Protein AF-A0A7L3PN47-F1 (afdb_monomer_lite)

Foldseek 3Di:
DQVVVVHDDDPVVVVVVVVVVVVVVVQLVVQLVVVCVVVVHDDRDLVSSQVSCVVVVHHRDPDDDDPDDFDWDADPPDRDTDTDDDDDDPVCVVPDPCDPDDDDDDDDDDDDQDDDVDGDDDDDDDDDCPLVPDDPVVNVVVVVVLCVVQPPDPVSVPD

Sequence (159 aa):
MAESAGIELSDDVAALLAEDVCYRLREATQNSSQFLKHTRRRRLTVEDFNRALRWSNVEAVCGFGSQDSLPFRAIKEGDLFFQEDREVNLVELALATNIPKGCAETAVRVHVSYLDGKGNLEPQGTVPSAVSSLSEDLLKYYQHVTRAVLGDDPQLMKV

InterPro domains:
  IPR004823 TATA box binding protein associated factor (TAF), histone-like fold domain [PF02969] (1-54)
  IPR004823 TATA box binding protein associated factor (TAF), histone-like fold domain [SM00803] (1-54)
  IPR009072 Histone-fold [G3DSA:1.10.20.10] (1-54)
  IPR009072 Histone-fold [SSF47113] (1-55)
  IPR037796 Transcription initiation factor TFIID subunit 6 [PTHR10221] (1-156)

pLDDT: mean 84.32, std 14.22, range [41.62, 98.12]

Secondary structure (DSSP, 8-state):
-TGGGT----HHHHHHHHHHHHHHHHHHHHHHHHHHHHTT-SS--HHHHHHHHHHTT-PPPPS---SS--PEEEPSSSS-EEE--PPP-HHHHHH---PPPPPPP--------EETTEE--SS-----SSGGGS-HHHHHHHHHHHHHHHTT-TTGGG-

Structure (mmCIF, N/CA/C/O backbone):
data_AF-A0A7L3PN47-F1
#
_entry.id   AF-A0A7L3PN47-F1
#
loop_
_atom_site.group_PDB
_atom_site.id
_atom_site.type_symbol
_atom_site.label_atom_id
_atom_site.label_alt_id
_atom_site.label_comp_id
_atom_site.label_asym_id
_atom_site.label_entity_id
_atom_site.label_seq_id
_atom_site.pdbx_PDB_ins_code
_atom_site.Cartn_x
_atom_site.Cartn_y
_atom_site.Cartn_z
_atom_site.occupancy
_atom_site.B_iso_or_equiv
_atom_site.auth_seq_id
_atom_site.auth_comp_id
_atom_site.auth_asym_id
_atom_site.auth_atom_id
_atom_site.pdbx_PDB_model_num
ATOM 1 N N . MET A 1 1 ? -15.315 0.220 17.893 1.00 84.44 1 MET A N 1
ATOM 2 C CA . MET A 1 1 ? -15.268 -1.208 17.487 1.00 84.44 1 MET A CA 1
ATOM 3 C C . MET A 1 1 ? -15.757 -2.142 18.589 1.00 84.44 1 MET A C 1
ATOM 5 O O . MET A 1 1 ? -16.552 -3.019 18.284 1.00 84.44 1 MET A O 1
ATOM 9 N N . ALA A 1 2 ? -15.336 -1.974 19.848 1.00 94.19 2 ALA A N 1
ATOM 10 C CA . ALA A 1 2 ? -15.888 -2.776 20.947 1.00 94.19 2 ALA A CA 1
ATOM 11 C C . ALA A 1 2 ? -17.394 -2.518 21.147 1.00 94.19 2 ALA A C 1
ATOM 13 O O . ALA A 1 2 ? -18.192 -3.448 21.087 1.00 94.19 2 ALA A O 1
ATOM 14 N N . GLU A 1 3 ? -17.795 -1.247 21.219 1.00 93.12 3 GLU A N 1
ATOM 15 C CA . GLU A 1 3 ? -19.205 -0.852 21.368 1.00 93.12 3 GLU A CA 1
ATOM 16 C C . GLU A 1 3 ? -20.098 -1.338 20.216 1.00 93.12 3 GLU A C 1
ATOM 18 O O . GLU A 1 3 ? -21.218 -1.781 20.447 1.00 93.12 3 GLU A O 1
ATOM 23 N N . SER A 1 4 ? -19.599 -1.346 18.972 1.00 92.81 4 SER A N 1
ATOM 24 C CA . SER A 1 4 ? -20.345 -1.888 17.821 1.00 92.81 4 SER A CA 1
ATOM 25 C C . SER A 1 4 ? -20.571 -3.401 17.907 1.00 92.81 4 SER A C 1
ATOM 27 O O . SER A 1 4 ? -21.463 -3.919 17.246 1.00 92.81 4 SER A O 1
ATOM 29 N N . ALA A 1 5 ? -19.771 -4.105 18.711 1.00 95.25 5 ALA A N 1
ATOM 30 C CA . ALA A 1 5 ? -19.974 -5.510 19.053 1.00 95.25 5 ALA A CA 1
ATOM 31 C C . ALA A 1 5 ? -20.768 -5.693 20.365 1.00 95.25 5 ALA A C 1
ATOM 33 O O . ALA A 1 5 ? -20.946 -6.825 20.809 1.00 95.25 5 ALA A O 1
ATOM 34 N N . GLY A 1 6 ? -21.233 -4.605 20.992 1.00 95.62 6 GLY A N 1
ATOM 35 C CA . GLY A 1 6 ? -21.922 -4.627 22.285 1.00 95.62 6 GLY A CA 1
ATOM 36 C C . GLY A 1 6 ? -21.002 -4.920 23.474 1.00 95.62 6 GLY A C 1
ATOM 37 O O . GLY A 1 6 ? -21.469 -5.441 24.483 1.00 95.62 6 GLY A O 1
ATOM 38 N N . ILE A 1 7 ? -19.701 -4.640 23.347 1.00 96.38 7 ILE A N 1
ATOM 39 C CA . ILE A 1 7 ? -18.681 -4.929 24.361 1.00 96.38 7 ILE A CA 1
ATOM 40 C C . ILE A 1 7 ? -18.138 -3.617 24.931 1.00 96.38 7 ILE A C 1
ATOM 42 O O . ILE A 1 7 ? -17.727 -2.732 24.180 1.00 96.38 7 ILE A O 1
ATOM 46 N N . GLU A 1 8 ? -18.060 -3.533 26.257 1.00 95.44 8 GLU A N 1
ATOM 47 C CA . GLU A 1 8 ? -17.327 -2.484 26.968 1.00 95.44 8 GLU A CA 1
ATOM 48 C C . GLU A 1 8 ? -15.913 -2.974 27.306 1.00 95.44 8 GLU A C 1
ATOM 50 O O . GLU A 1 8 ? -15.720 -4.108 27.749 1.00 95.44 8 GLU A O 1
ATOM 55 N N . LEU A 1 9 ? -14.911 -2.125 27.077 1.00 95.00 9 LEU A N 1
ATOM 56 C CA . LEU A 1 9 ? -13.511 -2.401 27.400 1.00 95.00 9 LEU A CA 1
ATOM 57 C C . LEU A 1 9 ? -13.019 -1.386 28.428 1.00 95.00 9 LEU A C 1
ATOM 59 O O . LEU A 1 9 ? -13.427 -0.229 28.392 1.00 95.00 9 LEU A O 1
ATOM 63 N N . SER A 1 10 ? -12.109 -1.806 29.307 1.00 97.19 10 SER A N 1
ATOM 64 C CA . SER A 1 10 ? -11.365 -0.858 30.135 1.00 97.19 10 SER A CA 1
ATOM 65 C C . SER A 1 10 ? -10.316 -0.115 29.307 1.00 97.19 10 SER A C 1
ATOM 67 O O . SER A 1 10 ? -9.783 -0.654 28.329 1.00 97.19 10 SER A O 1
ATOM 69 N N . ASP A 1 11 ? -9.974 1.098 29.741 1.00 96.69 11 ASP A N 1
ATOM 70 C CA . ASP A 1 11 ? -8.984 1.950 29.070 1.00 96.69 11 ASP A CA 1
ATOM 71 C C . ASP A 1 11 ? -7.620 1.259 28.926 1.00 96.69 11 ASP A C 1
ATOM 73 O O . ASP A 1 11 ? -6.996 1.332 27.867 1.00 96.69 11 ASP A O 1
ATOM 77 N N . ASP A 1 12 ? -7.191 0.506 29.944 1.00 97.62 12 ASP A N 1
ATOM 78 C CA . ASP A 1 12 ? -5.924 -0.235 29.923 1.00 97.62 12 ASP A CA 1
ATOM 79 C C . ASP A 1 12 ? -5.890 -1.296 28.811 1.00 97.62 12 ASP A C 1
ATOM 81 O O . ASP A 1 12 ? -4.898 -1.440 28.092 1.00 97.62 12 ASP A O 1
ATOM 85 N N . VAL A 1 13 ? -6.990 -2.037 28.631 1.00 96.88 13 VAL A N 1
ATOM 86 C CA . VAL A 1 13 ? -7.096 -3.075 27.592 1.00 96.88 13 VAL A CA 1
ATOM 87 C C . VAL A 1 13 ? -7.177 -2.435 26.210 1.00 96.88 13 VAL A C 1
ATOM 89 O O . VAL A 1 13 ? -6.536 -2.911 25.270 1.00 96.88 13 VAL A O 1
ATOM 92 N N . ALA A 1 14 ? -7.930 -1.340 26.081 1.00 96.62 14 ALA A N 1
ATOM 93 C CA . ALA A 1 14 ? -8.026 -0.590 24.836 1.00 96.62 14 ALA A CA 1
ATOM 94 C C . ALA A 1 14 ? -6.659 -0.029 24.405 1.00 96.62 14 ALA A C 1
ATOM 96 O O . ALA A 1 14 ? -6.307 -0.128 23.228 1.00 96.62 14 ALA A O 1
ATOM 97 N N . ALA A 1 15 ? -5.867 0.494 25.346 1.00 97.44 15 ALA A N 1
ATOM 98 C CA . ALA A 1 15 ? -4.530 1.020 25.082 1.00 97.44 15 ALA A CA 1
ATOM 99 C C . ALA A 1 15 ? -3.561 -0.068 24.587 1.00 97.44 15 ALA A C 1
ATOM 101 O O . ALA A 1 15 ? -2.889 0.125 23.572 1.00 97.44 15 ALA A O 1
ATOM 102 N N . LEU A 1 16 ? -3.537 -1.233 25.245 1.00 97.62 16 LEU A N 1
ATOM 103 C CA . LEU A 1 16 ? -2.698 -2.364 24.829 1.00 97.62 16 LEU A CA 1
ATOM 104 C C . LEU A 1 16 ? -3.084 -2.889 23.440 1.00 97.62 16 LEU A C 1
ATOM 106 O O . LEU A 1 16 ? -2.219 -3.144 22.602 1.00 97.62 16 LEU A O 1
ATOM 110 N N . LEU A 1 17 ? -4.386 -3.013 23.165 1.00 97.00 17 LEU A N 1
ATOM 111 C CA . LEU A 1 17 ? -4.866 -3.453 21.856 1.00 97.00 17 LEU A CA 1
ATOM 112 C C . LEU A 1 17 ? -4.518 -2.438 20.758 1.00 97.00 17 LEU A C 1
ATOM 114 O O . LEU A 1 17 ? -4.125 -2.827 19.658 1.00 97.00 17 LEU A O 1
ATOM 118 N N . ALA A 1 18 ? -4.632 -1.140 21.047 1.00 97.19 18 ALA A N 1
ATOM 119 C CA . ALA A 1 18 ? -4.249 -0.090 20.110 1.00 97.19 18 ALA A CA 1
ATOM 120 C C . ALA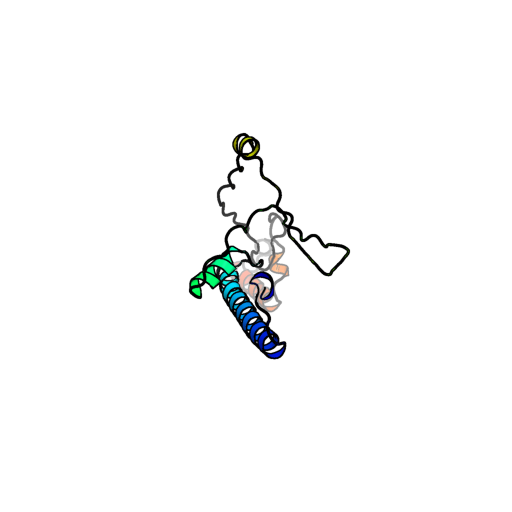 A 1 18 ? -2.754 -0.158 19.756 1.00 97.19 18 ALA A C 1
ATOM 122 O O . ALA A 1 18 ? -2.395 0.033 18.590 1.00 97.19 18 ALA A O 1
ATOM 123 N N . GLU A 1 19 ? -1.886 -0.466 20.723 1.00 98.12 19 GLU A N 1
ATOM 124 C CA . GLU A 1 19 ? -0.453 -0.635 20.482 1.00 98.12 19 GLU A CA 1
ATOM 125 C C . GLU A 1 19 ? -0.160 -1.825 19.555 1.00 98.12 19 GLU A C 1
ATOM 127 O O . GLU A 1 19 ? 0.587 -1.664 18.581 1.00 98.12 19 GLU A O 1
ATOM 132 N N . ASP A 1 20 ? -0.795 -2.977 19.796 1.00 98.00 20 ASP A N 1
ATOM 133 C CA . ASP A 1 20 ? -0.648 -4.171 18.952 1.00 98.00 20 ASP A CA 1
ATOM 134 C C . ASP A 1 20 ? -1.141 -3.914 17.519 1.00 98.00 20 ASP A C 1
ATOM 136 O O . ASP A 1 20 ? -0.420 -4.153 16.547 1.00 98.00 20 ASP A O 1
ATOM 140 N N . VAL A 1 21 ? -2.323 -3.308 17.361 1.00 97.25 21 VAL A N 1
ATOM 141 C CA . VAL A 1 21 ? -2.857 -2.937 16.039 1.00 97.25 21 VAL A CA 1
ATOM 142 C C . VAL A 1 21 ? -1.914 -1.974 15.314 1.00 97.25 21 VAL A C 1
ATOM 144 O O . VAL A 1 21 ? -1.634 -2.148 14.125 1.00 97.25 21 VAL A O 1
ATOM 147 N N . CYS A 1 22 ? -1.365 -0.981 16.017 1.00 97.88 22 CYS A N 1
ATOM 148 C CA . CYS A 1 22 ? -0.394 -0.061 15.433 1.00 97.88 22 CYS A CA 1
ATOM 149 C C . CYS A 1 22 ? 0.899 -0.775 15.013 1.00 97.88 22 CYS A C 1
ATOM 151 O O . CYS A 1 22 ? 1.478 -0.438 13.975 1.00 97.88 22 CYS A O 1
ATOM 153 N N . TYR A 1 23 ? 1.365 -1.754 15.793 1.00 97.94 23 TYR A N 1
ATOM 154 C CA . TYR A 1 23 ? 2.508 -2.586 15.426 1.00 97.94 23 TYR A CA 1
ATOM 155 C C . TYR A 1 23 ? 2.229 -3.365 14.138 1.00 97.94 23 TYR A C 1
ATOM 157 O O . TYR A 1 23 ? 3.007 -3.257 13.186 1.00 97.94 23 TYR A O 1
ATOM 165 N N . ARG A 1 24 ? 1.084 -4.051 14.061 1.00 96.19 24 ARG A N 1
ATOM 166 C CA . ARG A 1 24 ? 0.658 -4.799 12.868 1.00 96.19 24 ARG A CA 1
ATOM 167 C C . ARG A 1 24 ? 0.534 -3.912 11.634 1.00 96.19 24 ARG A C 1
ATOM 169 O O . ARG A 1 24 ? 0.954 -4.303 10.548 1.00 96.19 24 ARG A O 1
ATOM 176 N N . LEU A 1 25 ? 0.020 -2.692 11.787 1.00 96.50 25 LEU A N 1
ATOM 177 C CA . LEU A 1 25 ? -0.090 -1.738 10.683 1.00 96.50 25 LEU A CA 1
ATOM 178 C C . LEU A 1 25 ? 1.287 -1.293 10.166 1.00 96.50 25 LEU A C 1
ATOM 180 O O . LEU A 1 25 ? 1.501 -1.225 8.951 1.00 96.50 25 LEU A O 1
ATOM 184 N N . ARG A 1 26 ? 2.247 -1.038 11.064 1.00 97.81 26 ARG A N 1
ATOM 185 C CA . ARG A 1 26 ? 3.639 -0.736 10.683 1.00 97.81 26 ARG A CA 1
ATOM 186 C C . ARG A 1 26 ? 4.305 -1.924 9.992 1.00 97.81 26 ARG A C 1
ATOM 188 O O . ARG A 1 26 ? 4.949 -1.731 8.963 1.00 97.81 26 ARG A O 1
ATOM 195 N N . GLU A 1 27 ? 4.118 -3.132 10.518 1.00 96.81 27 GLU A N 1
ATOM 196 C CA . GLU A 1 27 ? 4.624 -4.378 9.934 1.00 96.81 27 GLU A CA 1
ATOM 197 C C . GLU A 1 27 ? 4.088 -4.582 8.506 1.00 96.81 27 GLU A C 1
ATOM 199 O O . GLU A 1 27 ? 4.868 -4.714 7.559 1.00 96.81 27 GLU A O 1
ATOM 204 N N . ALA A 1 28 ? 2.766 -4.507 8.319 1.00 96.62 28 ALA A N 1
ATOM 205 C CA . ALA A 1 28 ? 2.129 -4.636 7.010 1.00 96.62 28 ALA A CA 1
ATOM 206 C C . ALA A 1 28 ? 2.614 -3.560 6.025 1.00 96.62 28 ALA A C 1
ATOM 208 O O . ALA A 1 28 ? 2.923 -3.864 4.870 1.00 96.62 28 ALA A O 1
ATOM 209 N N . THR A 1 29 ? 2.752 -2.311 6.479 1.00 97.31 29 THR A N 1
ATOM 210 C CA . THR A 1 29 ? 3.264 -1.202 5.656 1.00 97.31 29 THR A CA 1
ATOM 211 C C . THR A 1 29 ? 4.706 -1.454 5.210 1.00 97.31 29 THR A C 1
ATOM 213 O O . THR A 1 29 ? 5.043 -1.275 4.036 1.00 97.31 29 THR A O 1
ATOM 216 N N . GLN A 1 30 ? 5.559 -1.916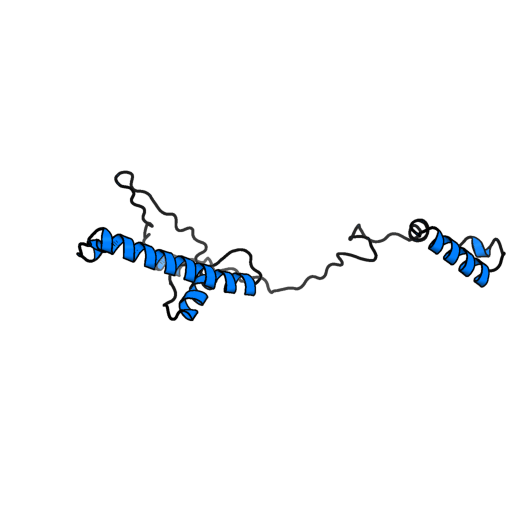 6.125 1.00 97.25 30 GLN A N 1
ATOM 217 C CA . GLN A 1 30 ? 6.956 -2.220 5.831 1.00 97.25 30 GLN A CA 1
ATOM 218 C C . GLN A 1 30 ? 7.083 -3.371 4.827 1.00 97.25 30 GLN A C 1
ATOM 220 O O . GLN A 1 30 ? 7.849 -3.265 3.866 1.00 97.25 30 GLN A O 1
ATOM 225 N N . ASN A 1 31 ? 6.299 -4.437 4.997 1.00 97.25 31 ASN A N 1
ATOM 226 C CA . ASN A 1 31 ? 6.275 -5.569 4.070 1.00 97.25 31 ASN A CA 1
ATOM 227 C C . ASN A 1 31 ? 5.777 -5.142 2.680 1.00 97.25 31 ASN A C 1
ATOM 229 O O . ASN A 1 31 ? 6.388 -5.478 1.666 1.00 97.25 31 ASN A O 1
ATOM 233 N N . SER A 1 32 ? 4.738 -4.306 2.623 1.00 97.88 32 SER A N 1
ATOM 234 C CA . SER A 1 32 ? 4.205 -3.740 1.372 1.00 97.88 32 SER A CA 1
ATOM 235 C C . SER A 1 32 ? 5.251 -2.910 0.616 1.00 97.88 32 SER A C 1
ATOM 237 O O . SER A 1 32 ? 5.354 -2.982 -0.610 1.00 97.88 32 SER A O 1
ATOM 239 N N . SER A 1 33 ? 6.093 -2.164 1.340 1.00 97.44 33 SER A N 1
ATOM 240 C CA . SER A 1 33 ? 7.193 -1.379 0.762 1.00 97.44 33 SER A CA 1
ATOM 241 C C . SER A 1 33 ? 8.226 -2.244 0.025 1.00 97.44 33 SER A C 1
ATOM 243 O O . SER A 1 33 ? 8.823 -1.795 -0.957 1.00 97.44 33 SER A O 1
ATOM 245 N N . GLN A 1 34 ? 8.419 -3.503 0.433 1.00 96.88 34 GLN A N 1
ATOM 246 C CA . GLN A 1 34 ? 9.306 -4.421 -0.287 1.00 96.88 34 GLN A CA 1
ATOM 247 C C . GLN A 1 34 ? 8.739 -4.764 -1.669 1.00 96.88 34 GLN A C 1
ATOM 249 O O . GLN A 1 34 ? 9.446 -4.636 -2.672 1.00 96.88 34 GLN A O 1
ATOM 254 N N . PHE A 1 35 ? 7.447 -5.099 -1.761 1.00 96.88 35 PHE A N 1
ATOM 255 C CA . PHE A 1 35 ? 6.786 -5.353 -3.049 1.00 96.88 35 PHE A CA 1
ATOM 256 C C . PHE A 1 35 ? 6.837 -4.129 -3.972 1.00 96.88 35 PHE A C 1
ATOM 258 O O . PHE A 1 35 ? 7.158 -4.258 -5.158 1.00 96.88 35 PHE A O 1
ATOM 265 N N . LEU A 1 36 ? 6.642 -2.928 -3.417 1.00 97.50 36 LEU A N 1
ATOM 266 C CA . LEU A 1 36 ? 6.803 -1.678 -4.157 1.00 97.50 36 LEU A CA 1
ATOM 267 C C . LEU A 1 36 ? 8.200 -1.568 -4.788 1.00 97.50 36 LEU A C 1
ATOM 269 O O . LEU A 1 36 ? 8.317 -1.385 -6.004 1.00 97.50 36 LEU A O 1
ATOM 273 N N . LYS A 1 37 ? 9.257 -1.734 -3.982 1.00 96.00 37 LYS A N 1
ATOM 274 C CA . LYS A 1 37 ? 10.655 -1.635 -4.435 1.00 96.00 37 LYS A CA 1
ATOM 275 C C . LYS A 1 37 ? 10.986 -2.664 -5.513 1.00 96.00 37 LYS A C 1
ATOM 277 O O . LYS A 1 37 ? 11.588 -2.306 -6.525 1.00 96.00 37 LYS A O 1
ATOM 282 N N . HIS A 1 38 ? 10.546 -3.911 -5.349 1.00 96.31 38 HIS A N 1
ATOM 283 C CA . HIS A 1 38 ? 10.786 -4.972 -6.333 1.00 96.31 38 HIS A CA 1
ATOM 284 C C . HIS A 1 38 ? 10.104 -4.709 -7.680 1.00 96.31 38 HIS A C 1
ATOM 286 O O . HIS A 1 38 ? 10.629 -5.099 -8.720 1.00 96.31 38 HIS A O 1
ATOM 292 N N . THR A 1 39 ? 8.985 -3.981 -7.689 1.00 94.81 39 THR A N 1
ATOM 293 C CA . THR A 1 39 ? 8.309 -3.564 -8.931 1.00 94.81 39 THR A CA 1
ATOM 294 C C . THR A 1 39 ? 8.880 -2.286 -9.555 1.00 94.81 39 THR A C 1
ATOM 296 O O . THR A 1 39 ? 8.368 -1.832 -10.575 1.00 94.81 39 THR A O 1
ATOM 299 N N . ARG A 1 40 ? 9.933 -1.691 -8.969 1.00 94.44 40 ARG A N 1
ATOM 300 C CA . ARG A 1 40 ? 10.566 -0.431 -9.416 1.00 94.44 40 ARG A CA 1
ATOM 301 C C . ARG A 1 40 ? 9.601 0.760 -9.523 1.00 94.44 40 ARG A C 1
ATOM 303 O O . ARG A 1 40 ? 9.888 1.736 -10.216 1.00 94.44 40 ARG A O 1
ATOM 310 N N . ARG A 1 41 ? 8.465 0.710 -8.825 1.00 95.62 41 ARG A N 1
ATOM 311 C CA . ARG A 1 41 ? 7.509 1.820 -8.730 1.00 95.62 41 ARG A CA 1
ATOM 312 C C . ARG A 1 41 ? 7.841 2.691 -7.516 1.00 95.62 41 ARG A C 1
ATOM 314 O O . ARG A 1 41 ? 8.517 2.261 -6.588 1.00 95.62 41 ARG A O 1
ATOM 321 N N . ARG A 1 42 ? 7.352 3.934 -7.525 1.00 94.81 42 ARG A N 1
ATOM 322 C CA . ARG A 1 42 ? 7.495 4.888 -6.403 1.00 94.81 42 ARG A CA 1
ATOM 323 C C . ARG A 1 42 ? 6.210 5.093 -5.602 1.00 94.81 42 ARG A C 1
ATOM 325 O O . ARG A 1 42 ? 6.263 5.637 -4.508 1.00 94.81 42 ARG A O 1
ATOM 332 N N . ARG A 1 43 ? 5.065 4.678 -6.148 1.00 94.94 43 ARG A N 1
ATOM 333 C CA . ARG A 1 43 ? 3.751 4.813 -5.517 1.00 94.94 43 ARG A CA 1
ATOM 334 C C . ARG A 1 43 ? 3.286 3.453 -5.016 1.00 94.94 43 ARG A C 1
ATOM 336 O O . ARG A 1 43 ? 3.138 2.541 -5.825 1.00 94.94 43 ARG A O 1
ATOM 343 N N . LEU A 1 44 ? 3.052 3.357 -3.709 1.00 94.69 44 LEU A N 1
ATOM 344 C CA . LEU A 1 44 ? 2.475 2.176 -3.076 1.00 94.69 44 LEU A CA 1
ATOM 345 C C . LEU A 1 44 ? 1.028 1.995 -3.541 1.00 94.69 44 LEU A C 1
ATOM 347 O O . LEU A 1 44 ? 0.269 2.964 -3.616 1.00 94.69 44 LEU A O 1
ATOM 351 N N . THR A 1 45 ? 0.662 0.765 -3.876 1.00 94.00 45 THR A N 1
ATOM 352 C CA . THR A 1 45 ? -0.673 0.419 -4.375 1.00 94.00 45 THR A CA 1
ATOM 353 C C . THR A 1 45 ? -1.363 -0.597 -3.477 1.00 94.00 45 THR A C 1
ATOM 355 O O . THR A 1 45 ? -0.716 -1.287 -2.691 1.00 94.00 45 THR A O 1
ATOM 358 N N . VAL A 1 46 ? -2.685 -0.718 -3.628 1.00 94.81 46 VAL A N 1
ATOM 359 C CA . VAL A 1 46 ? -3.504 -1.722 -2.927 1.00 94.81 46 VAL A CA 1
ATOM 360 C C . VAL A 1 46 ? -2.972 -3.137 -3.174 1.00 94.81 46 VAL A C 1
ATOM 362 O O . VAL A 1 46 ? -2.945 -3.957 -2.264 1.00 94.81 46 VAL A O 1
ATOM 365 N N . GLU A 1 47 ? -2.473 -3.419 -4.381 1.00 94.81 47 GLU A N 1
ATOM 366 C CA . GLU A 1 47 ? -1.874 -4.718 -4.699 1.00 94.81 47 GLU A CA 1
ATOM 367 C C . GLU A 1 47 ? -0.628 -5.032 -3.867 1.00 94.81 47 GLU A C 1
ATOM 369 O O . GLU A 1 47 ? -0.419 -6.192 -3.517 1.00 94.81 47 GLU A O 1
ATOM 374 N N . ASP A 1 48 ? 0.189 -4.029 -3.536 1.00 96.38 48 ASP A N 1
ATOM 375 C CA . ASP A 1 48 ? 1.381 -4.230 -2.706 1.00 96.38 48 ASP A CA 1
ATOM 376 C C . ASP A 1 48 ? 0.983 -4.634 -1.284 1.00 96.38 48 ASP A C 1
ATOM 378 O O . ASP A 1 48 ? 1.541 -5.583 -0.733 1.00 96.38 48 ASP A O 1
ATOM 382 N N . PHE A 1 49 ? -0.043 -3.972 -0.738 1.00 96.75 49 PHE A N 1
ATOM 383 C CA . PHE A 1 49 ? -0.653 -4.331 0.542 1.00 96.75 49 PHE A CA 1
ATOM 384 C C . PHE A 1 49 ? -1.266 -5.727 0.512 1.00 96.75 49 PHE A C 1
ATOM 386 O O . PHE A 1 49 ? -0.963 -6.550 1.368 1.00 96.75 49 PHE A O 1
ATOM 393 N N . ASN A 1 50 ? -2.060 -6.044 -0.508 1.00 96.88 50 ASN A N 1
ATOM 394 C CA . ASN A 1 50 ? -2.692 -7.355 -0.621 1.00 96.88 50 ASN A CA 1
ATOM 395 C C . ASN A 1 50 ? -1.670 -8.492 -0.789 1.00 96.88 50 ASN A C 1
ATOM 397 O O . ASN A 1 50 ? -1.906 -9.597 -0.303 1.00 96.88 50 ASN A O 1
ATOM 401 N N . ARG A 1 51 ? -0.517 -8.246 -1.426 1.00 96.19 51 ARG A N 1
ATOM 402 C CA . ARG A 1 51 ? 0.595 -9.215 -1.457 1.00 96.19 51 ARG A CA 1
ATOM 403 C C . ARG A 1 51 ? 1.229 -9.394 -0.079 1.00 96.19 51 ARG A C 1
ATOM 405 O O . ARG A 1 51 ? 1.478 -10.533 0.307 1.00 96.19 51 ARG A O 1
ATOM 412 N N . ALA A 1 52 ? 1.448 -8.308 0.662 1.00 96.81 52 ALA A N 1
ATOM 413 C CA . ALA A 1 52 ? 1.981 -8.368 2.021 1.00 96.81 52 ALA A CA 1
ATOM 414 C C . ALA A 1 52 ? 1.038 -9.091 2.991 1.00 96.81 52 ALA A C 1
ATOM 416 O O . ALA A 1 52 ? 1.491 -9.950 3.739 1.00 96.81 52 ALA A O 1
ATOM 417 N N . LEU A 1 53 ? -0.268 -8.817 2.928 1.00 96.12 53 LEU A N 1
ATOM 418 C CA . LEU A 1 53 ? -1.272 -9.502 3.745 1.00 96.12 53 LEU A CA 1
ATOM 419 C C . LEU A 1 53 ? -1.275 -11.007 3.475 1.00 96.12 53 LEU A C 1
ATOM 421 O O . LEU A 1 53 ? -1.148 -11.793 4.410 1.00 96.12 53 LEU A O 1
ATOM 425 N N . ARG A 1 54 ? -1.297 -11.413 2.199 1.00 96.00 54 ARG A N 1
ATOM 426 C CA . ARG A 1 54 ? -1.225 -12.834 1.819 1.00 96.00 54 ARG A CA 1
ATOM 427 C C . ARG A 1 54 ? 0.056 -13.504 2.309 1.00 96.00 54 ARG A C 1
ATOM 429 O O . ARG A 1 54 ? -0.001 -14.639 2.762 1.00 96.00 54 ARG A O 1
ATOM 436 N N . TRP A 1 55 ? 1.195 -12.813 2.237 1.00 94.94 55 TRP A N 1
ATOM 437 C CA . TRP A 1 55 ? 2.464 -13.320 2.770 1.00 94.94 55 TRP A CA 1
ATOM 438 C C . TRP A 1 55 ? 2.394 -13.553 4.286 1.00 94.94 55 TRP A C 1
ATOM 440 O O . TRP A 1 55 ? 2.983 -14.499 4.801 1.00 94.94 55 TRP A O 1
ATOM 450 N N . SER A 1 56 ? 1.645 -12.715 4.997 1.00 94.75 56 SER A N 1
ATOM 451 C CA . SER A 1 56 ? 1.389 -12.831 6.434 1.00 94.75 56 SER A CA 1
ATOM 452 C C . SER A 1 56 ? 0.212 -13.757 6.784 1.00 94.75 56 SER A C 1
ATOM 454 O O . SER A 1 56 ? -0.231 -13.739 7.929 1.00 94.75 56 SER A O 1
ATOM 456 N N . ASN A 1 57 ? -0.301 -14.561 5.841 1.00 96.00 57 ASN A N 1
ATOM 457 C CA . ASN A 1 57 ? -1.499 -15.402 6.007 1.00 96.00 57 ASN A CA 1
ATOM 458 C C . ASN A 1 57 ? -2.753 -14.623 6.453 1.00 96.00 57 ASN A C 1
ATOM 460 O O . ASN A 1 57 ? -3.611 -15.156 7.154 1.00 96.00 57 ASN A O 1
ATOM 464 N N . VAL A 1 58 ? -2.863 -13.361 6.040 1.00 96.44 58 VAL A N 1
ATOM 465 C CA . VAL A 1 58 ? -4.040 -12.513 6.239 1.00 96.44 58 VAL A CA 1
ATOM 466 C C . VAL A 1 58 ? -4.795 -12.396 4.918 1.00 96.44 58 VAL A C 1
ATOM 468 O O . VAL A 1 58 ? -4.200 -12.324 3.838 1.00 96.44 58 VAL A O 1
ATOM 471 N N . GLU A 1 59 ? -6.121 -12.381 4.999 1.00 95.62 59 GLU A N 1
ATOM 472 C CA . GLU A 1 59 ? -6.975 -12.198 3.832 1.00 95.62 59 GLU A CA 1
ATOM 473 C C . GLU A 1 59 ? -6.721 -10.844 3.157 1.00 95.62 59 GLU A C 1
ATOM 475 O O . GLU A 1 59 ? -6.428 -9.831 3.794 1.00 95.62 59 GLU A O 1
ATOM 480 N N . ALA A 1 60 ? -6.815 -10.833 1.827 1.00 93.62 60 ALA A N 1
ATOM 481 C CA . ALA A 1 60 ? -6.662 -9.608 1.057 1.00 93.62 60 ALA A CA 1
ATOM 482 C C . ALA A 1 60 ? -7.894 -8.714 1.227 1.00 93.62 60 ALA A C 1
ATOM 484 O O . ALA A 1 60 ? -9.030 -9.189 1.182 1.00 93.62 60 ALA A O 1
ATOM 485 N N . VAL A 1 61 ? -7.671 -7.405 1.324 1.00 92.31 61 VAL A N 1
ATOM 486 C CA . VAL A 1 61 ? -8.765 -6.438 1.390 1.00 92.31 61 VAL A CA 1
ATOM 487 C C . VAL A 1 61 ? -9.333 -6.249 -0.016 1.00 92.31 61 VAL A C 1
ATOM 489 O O . VAL A 1 61 ? -8.622 -5.867 -0.954 1.00 92.31 61 VAL A O 1
ATOM 492 N N . CYS A 1 62 ? -10.620 -6.553 -0.161 1.00 90.31 62 CYS A N 1
ATOM 493 C CA . CYS A 1 62 ? -11.371 -6.420 -1.407 1.00 90.31 62 CYS A CA 1
ATOM 494 C C . CYS A 1 62 ? -12.103 -5.069 -1.465 1.00 90.31 62 CYS A C 1
ATOM 496 O O . CYS A 1 62 ? -12.279 -4.409 -0.446 1.00 90.31 62 CYS A O 1
ATOM 498 N N . GLY A 1 63 ? -12.528 -4.652 -2.661 1.00 88.31 63 GLY A N 1
ATOM 499 C CA . GLY A 1 63 ? -13.295 -3.410 -2.849 1.00 88.31 63 GLY A CA 1
ATOM 500 C C . GLY A 1 63 ? -12.458 -2.136 -3.016 1.00 88.31 63 GLY A C 1
ATOM 501 O O . GLY A 1 63 ? -13.019 -1.053 -3.144 1.00 88.31 63 GLY A O 1
ATOM 502 N N . PHE A 1 64 ? -11.128 -2.248 -3.082 1.00 87.75 64 PHE A N 1
ATOM 503 C CA . PHE A 1 64 ? -10.220 -1.122 -3.318 1.00 87.75 64 PHE A CA 1
ATOM 504 C C . PHE A 1 64 ? -9.454 -1.293 -4.634 1.00 87.75 64 PHE A C 1
ATOM 506 O O . PHE A 1 64 ? -9.106 -2.408 -5.020 1.00 87.75 64 PHE A O 1
ATOM 513 N N . GLY A 1 65 ? -9.160 -0.177 -5.307 1.00 82.44 65 GLY A N 1
ATOM 514 C CA . GLY A 1 65 ? -8.450 -0.158 -6.593 1.00 82.44 65 GLY A CA 1
ATOM 515 C C . GLY A 1 65 ? -9.230 0.460 -7.756 1.00 82.44 65 GLY A C 1
ATOM 516 O O . GLY A 1 65 ? -8.680 0.545 -8.853 1.00 82.44 65 GLY A O 1
ATOM 517 N N . SER A 1 66 ? -10.470 0.922 -7.530 1.00 83.38 66 SER A N 1
ATOM 518 C CA . SER A 1 66 ? -11.160 1.774 -8.508 1.00 83.38 66 SER A CA 1
ATOM 519 C C . SER A 1 66 ? -10.376 3.074 -8.742 1.00 83.38 66 SER A C 1
ATOM 521 O O . SER A 1 66 ? -9.664 3.556 -7.859 1.00 83.38 66 SER A O 1
ATOM 523 N N . GLN A 1 67 ? -10.513 3.639 -9.944 1.00 78.81 67 GLN A N 1
ATOM 524 C CA . GLN A 1 67 ? -10.062 5.004 -10.243 1.00 78.81 67 GLN A CA 1
ATOM 525 C C . GLN A 1 67 ? -10.964 6.056 -9.583 1.00 78.81 67 GLN A C 1
ATOM 527 O O . GLN A 1 67 ? -10.572 7.219 -9.472 1.00 78.81 67 GLN A O 1
ATOM 532 N N . ASP A 1 68 ? -12.158 5.653 -9.145 1.00 83.12 68 ASP A N 1
ATOM 533 C CA . ASP A 1 68 ? -13.091 6.530 -8.457 1.00 83.12 68 ASP A CA 1
ATOM 534 C C . ASP A 1 68 ? -12.539 6.932 -7.090 1.00 83.12 68 ASP A C 1
ATOM 536 O O . ASP A 1 68 ? -12.042 6.110 -6.315 1.00 83.12 68 ASP A O 1
ATOM 540 N N . SER A 1 69 ? -12.635 8.224 -6.786 1.00 82.19 69 SER A N 1
ATOM 541 C CA . SER A 1 69 ? -12.269 8.732 -5.469 1.00 82.19 69 SER A CA 1
ATOM 542 C C . SER A 1 69 ? -13.312 8.304 -4.439 1.00 82.19 69 SER A C 1
ATOM 544 O O . SER A 1 69 ? -14.512 8.453 -4.671 1.00 82.19 69 SER A O 1
ATOM 546 N N . LEU A 1 70 ? -12.847 7.828 -3.284 1.00 83.81 70 LEU A N 1
ATOM 547 C CA . LEU A 1 70 ? -13.673 7.452 -2.136 1.00 83.81 70 LEU A CA 1
ATOM 548 C C . LEU A 1 70 ? -13.419 8.442 -0.983 1.00 83.81 70 LEU A C 1
ATOM 550 O O . LEU A 1 70 ? -12.644 8.142 -0.074 1.00 83.81 70 LEU A O 1
ATOM 554 N N . PRO A 1 71 ? -13.979 9.667 -1.036 1.00 88.75 71 PRO A N 1
ATOM 555 C CA . PRO A 1 71 ? -13.722 10.679 -0.020 1.00 88.75 71 PRO A CA 1
ATOM 556 C C . PRO A 1 71 ? -14.474 10.376 1.280 1.00 88.75 71 PRO A C 1
ATOM 558 O O . PRO A 1 71 ? -15.660 10.044 1.266 1.00 88.75 71 PRO A O 1
ATOM 561 N N . PHE A 1 72 ? -13.804 10.594 2.411 1.00 90.81 72 PHE A N 1
ATOM 562 C CA . PHE A 1 72 ? -14.458 10.617 3.717 1.00 90.81 72 PHE A CA 1
ATOM 563 C C . PHE A 1 72 ? -15.278 11.900 3.883 1.00 90.81 72 PHE A C 1
ATOM 565 O O . PHE A 1 72 ? -14.793 13.003 3.616 1.00 90.81 72 PHE A O 1
ATOM 572 N N . ARG A 1 73 ? -16.516 11.757 4.356 1.00 90.88 73 ARG A N 1
ATOM 573 C CA . ARG A 1 73 ? -17.377 12.862 4.784 1.00 90.88 73 ARG A CA 1
ATOM 574 C C . ARG A 1 73 ? -17.355 12.982 6.297 1.00 90.88 73 ARG A C 1
ATOM 576 O O . ARG A 1 73 ? -17.428 11.971 6.985 1.00 90.88 7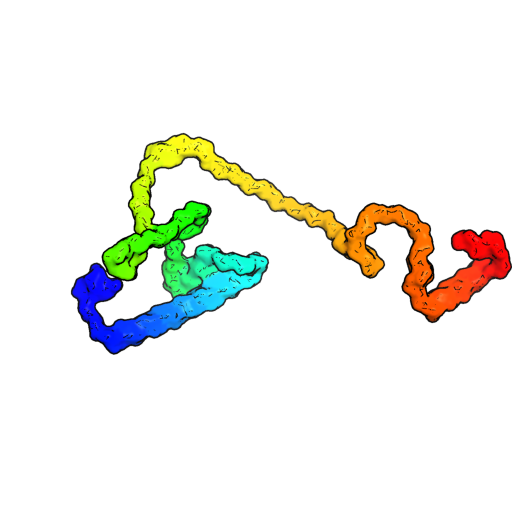3 ARG A O 1
ATOM 583 N N . ALA A 1 74 ? -17.287 14.215 6.786 1.00 91.31 74 ALA A N 1
ATOM 584 C CA . ALA A 1 74 ? -17.383 14.529 8.205 1.00 91.31 74 ALA A CA 1
ATOM 585 C C . ALA A 1 74 ? -18.823 14.906 8.575 1.00 91.31 74 ALA A C 1
ATOM 587 O O . ALA A 1 74 ? -19.479 15.655 7.842 1.00 91.31 74 ALA A O 1
ATOM 588 N N . ILE A 1 75 ? -19.296 14.424 9.721 1.00 89.06 75 ILE A N 1
ATOM 589 C CA . ILE A 1 75 ? -20.517 14.928 10.359 1.00 89.06 75 ILE A CA 1
ATOM 590 C C . ILE A 1 75 ? -20.118 16.126 11.229 1.00 89.06 75 ILE A C 1
ATOM 592 O O . ILE A 1 75 ? -19.064 16.125 11.849 1.00 89.06 75 ILE A O 1
ATOM 596 N N . LYS A 1 76 ? -20.922 17.196 11.231 1.00 84.12 76 LYS A N 1
ATOM 597 C CA . LYS A 1 76 ? -20.593 18.425 11.983 1.00 84.12 76 LYS A CA 1
ATOM 598 C C . LYS A 1 76 ? -20.735 18.258 13.499 1.00 84.12 76 LYS A C 1
ATOM 600 O O . LYS A 1 76 ? -20.116 19.001 14.251 1.00 84.12 76 LYS A O 1
ATOM 605 N N . GLU A 1 77 ? -21.571 17.319 13.923 1.00 79.62 77 GLU A N 1
ATOM 606 C CA . GLU A 1 77 ? -21.825 16.981 15.320 1.00 79.62 77 GLU A CA 1
ATOM 607 C C . GLU A 1 77 ? -21.156 15.636 15.628 1.00 79.62 77 GLU A C 1
ATOM 609 O O . GLU A 1 77 ? -21.683 14.576 15.298 1.00 79.62 77 GLU A O 1
ATOM 614 N N . GLY A 1 78 ? -19.963 15.701 16.223 1.00 70.56 78 GLY A N 1
ATOM 615 C CA . GLY A 1 78 ? -19.118 14.548 16.538 1.00 70.56 78 GLY A CA 1
ATOM 616 C C . GLY A 1 78 ? -18.000 14.358 15.515 1.00 70.56 78 GLY A C 1
ATOM 617 O O . GLY A 1 78 ? -18.234 14.478 14.317 1.00 70.56 78 GLY A O 1
ATOM 618 N N . ASP A 1 79 ? -16.787 14.057 15.985 1.00 85.62 79 ASP A N 1
ATOM 619 C CA . ASP A 1 79 ? -15.594 13.784 15.165 1.00 85.62 79 ASP A CA 1
ATOM 620 C C . ASP A 1 79 ? -15.719 12.442 14.408 1.00 85.62 79 ASP A C 1
ATOM 622 O O . ASP A 1 79 ? -14.927 11.513 14.569 1.00 85.62 79 ASP A O 1
ATOM 626 N N . LEU A 1 80 ? -16.771 12.317 13.599 1.00 89.44 80 LEU A N 1
ATOM 627 C CA . LEU A 1 80 ? -17.176 11.120 12.880 1.00 89.44 80 LEU A CA 1
ATOM 628 C C . LEU A 1 80 ? -16.951 11.320 11.386 1.00 89.44 80 LEU A C 1
ATOM 630 O O . LEU A 1 80 ? -17.459 12.263 10.771 1.00 89.44 80 LEU A O 1
ATOM 634 N N . PHE A 1 81 ? -16.227 10.371 10.802 1.00 91.62 81 PHE A N 1
ATOM 635 C CA . PHE A 1 81 ? -15.948 10.312 9.377 1.00 91.62 81 PHE A CA 1
ATOM 636 C C . PHE A 1 81 ? -16.516 9.022 8.803 1.00 91.62 81 PHE A C 1
ATOM 638 O O . PHE A 1 81 ? -16.326 7.949 9.373 1.00 91.62 81 PHE A O 1
ATOM 645 N N . PHE A 1 82 ? -17.189 9.114 7.662 1.00 91.62 82 PHE A N 1
ATOM 646 C CA . PHE A 1 82 ? -17.754 7.953 6.983 1.00 91.62 82 PHE A CA 1
ATOM 647 C C . PHE A 1 82 ? -17.571 8.056 5.473 1.00 91.62 82 PHE A C 1
ATOM 649 O O . PHE A 1 82 ? -17.417 9.144 4.912 1.00 91.62 82 PHE A O 1
ATOM 656 N N . GLN A 1 83 ? -17.586 6.907 4.812 1.00 90.62 83 GLN A N 1
ATOM 657 C CA . GLN A 1 83 ? -17.665 6.824 3.363 1.00 90.62 83 GLN A CA 1
ATOM 658 C C . GLN A 1 83 ? -19.141 6.702 2.978 1.00 90.62 83 GLN A C 1
ATOM 660 O O . GLN A 1 83 ? -19.858 5.878 3.536 1.00 90.62 83 GLN A O 1
ATOM 665 N N . GLU A 1 84 ? -19.614 7.556 2.070 1.00 86.25 84 GLU A N 1
ATOM 666 C CA . GLU A 1 84 ? -20.990 7.460 1.577 1.00 86.25 84 GLU A CA 1
ATOM 667 C C . GLU A 1 84 ? -21.116 6.238 0.663 1.00 86.25 84 GLU A C 1
ATOM 669 O O . GLU A 1 84 ? -20.530 6.217 -0.422 1.00 86.25 84 GLU A O 1
ATOM 674 N N . ASP A 1 85 ? -21.910 5.256 1.086 1.00 85.44 85 ASP A N 1
ATOM 675 C CA . ASP A 1 85 ? -22.340 4.167 0.216 1.00 85.44 85 ASP A CA 1
ATOM 676 C C . ASP A 1 85 ? -23.437 4.674 -0.715 1.00 85.44 85 ASP A C 1
ATOM 678 O O . ASP A 1 85 ? -24.570 4.943 -0.312 1.00 85.44 85 ASP A O 1
ATOM 682 N N . ARG A 1 86 ? -23.074 4.843 -1.986 1.00 84.56 86 ARG A N 1
ATOM 683 C CA . ARG A 1 86 ? -24.018 5.201 -3.040 1.00 84.56 86 ARG A CA 1
ATOM 684 C C . ARG A 1 86 ? -24.614 3.939 -3.628 1.00 84.56 86 ARG A C 1
ATOM 686 O O . ARG A 1 86 ? -23.884 3.045 -4.052 1.00 84.56 86 ARG A O 1
ATOM 693 N N . GLU A 1 87 ? -25.936 3.904 -3.715 1.00 89.06 87 GLU A N 1
ATOM 694 C CA . GLU A 1 87 ? -26.621 2.843 -4.438 1.00 89.06 87 GLU A CA 1
ATOM 695 C C . GLU A 1 87 ? -26.226 2.873 -5.915 1.00 89.06 87 GLU A C 1
ATOM 697 O O . GLU A 1 87 ? -26.202 3.922 -6.564 1.00 89.06 87 GLU A O 1
ATOM 702 N N . VAL A 1 88 ? -25.905 1.697 -6.447 1.00 87.88 88 VAL A N 1
ATOM 703 C CA . VAL A 1 88 ? -25.533 1.526 -7.849 1.00 87.88 88 VAL A CA 1
ATOM 704 C C . VAL A 1 88 ? -26.727 0.954 -8.597 1.00 87.88 88 VAL A C 1
ATOM 706 O O . VAL A 1 88 ? -27.188 -0.149 -8.301 1.00 87.88 88 VAL A O 1
ATOM 709 N N . ASN A 1 89 ? -27.211 1.679 -9.606 1.00 92.25 89 ASN A N 1
ATOM 710 C CA . ASN A 1 89 ? -28.232 1.152 -10.500 1.00 92.25 89 ASN A CA 1
ATOM 711 C C . ASN A 1 89 ? -27.605 0.118 -11.445 1.00 92.25 89 ASN A C 1
ATOM 713 O O . ASN A 1 89 ? -26.920 0.460 -12.408 1.00 92.25 89 ASN A O 1
ATOM 717 N N . LEU A 1 90 ? -27.857 -1.161 -11.168 1.00 92.94 90 LEU A N 1
ATOM 718 C CA . LEU A 1 90 ? -27.281 -2.270 -11.930 1.00 92.94 90 LEU A CA 1
ATOM 719 C C . LEU A 1 90 ? -27.737 -2.292 -13.395 1.00 92.94 90 LEU A C 1
ATOM 721 O O . LEU A 1 90 ? -26.970 -2.717 -14.255 1.00 92.94 90 LEU A O 1
ATOM 725 N N . VAL A 1 91 ? -28.957 -1.828 -13.693 1.00 94.31 91 VAL A N 1
ATOM 726 C CA . VAL A 1 91 ? -29.480 -1.781 -15.068 1.00 94.31 91 VAL A CA 1
ATOM 727 C C . VAL A 1 91 ? -28.737 -0.722 -15.870 1.00 94.31 91 VAL A C 1
ATOM 729 O O . VAL A 1 91 ? -28.276 -0.993 -16.975 1.00 94.31 91 VAL A O 1
ATOM 732 N N . GLU A 1 92 ? -28.571 0.468 -15.298 1.00 91.12 92 GLU A N 1
ATOM 733 C CA . GLU A 1 92 ? -27.813 1.547 -15.929 1.00 91.12 92 GLU A CA 1
ATOM 734 C C . GLU A 1 92 ? -26.342 1.159 -16.116 1.00 91.12 92 GLU A C 1
ATOM 736 O O . GLU A 1 92 ? -25.794 1.336 -17.203 1.00 91.12 92 GLU A O 1
ATOM 741 N N . LEU A 1 93 ? -25.727 0.549 -15.097 1.00 87.81 93 LEU A N 1
ATOM 742 C CA . LEU A 1 93 ? -24.349 0.070 -15.171 1.00 87.81 93 LEU A CA 1
ATOM 743 C C . LEU A 1 93 ? -24.167 -0.987 -16.270 1.00 87.81 93 LEU A C 1
ATOM 745 O O . LEU A 1 93 ? -23.192 -0.931 -17.014 1.00 87.81 93 LEU A O 1
ATOM 749 N N . ALA A 1 94 ? -25.102 -1.934 -16.392 1.00 87.50 94 ALA A N 1
ATOM 750 C CA . ALA A 1 94 ? -25.045 -2.983 -17.409 1.00 87.50 94 ALA A CA 1
ATOM 751 C C . ALA A 1 94 ? -25.233 -2.441 -18.836 1.00 87.50 94 ALA A C 1
ATOM 753 O O . ALA A 1 94 ? -24.671 -2.993 -19.781 1.00 87.50 94 ALA A O 1
ATOM 754 N N . LEU A 1 95 ? -26.016 -1.370 -18.995 1.00 90.94 95 LEU A N 1
ATOM 755 C CA . LEU A 1 95 ? -26.257 -0.711 -20.281 1.00 90.94 95 LEU A CA 1
ATOM 756 C C . LEU A 1 95 ? -25.198 0.348 -20.625 1.00 90.94 95 LEU A C 1
ATOM 758 O O . LEU A 1 95 ? -25.187 0.851 -21.751 1.00 90.94 95 LEU A O 1
ATOM 762 N N . ALA A 1 96 ? -24.310 0.696 -19.690 1.00 85.06 96 ALA A N 1
ATOM 763 C CA . ALA A 1 96 ? -23.276 1.694 -19.910 1.00 85.06 96 ALA A CA 1
ATOM 764 C C . ALA A 1 96 ? -22.330 1.258 -21.043 1.00 85.06 96 ALA A C 1
ATOM 766 O O . ALA A 1 96 ? -21.590 0.282 -20.939 1.00 85.06 96 ALA A O 1
ATOM 767 N N . THR A 1 97 ? -22.289 2.029 -22.130 1.00 75.69 97 THR A N 1
ATOM 768 C CA . THR A 1 97 ? -21.455 1.744 -23.314 1.00 75.69 97 THR A CA 1
ATOM 769 C C . THR A 1 97 ? -19.990 2.161 -23.148 1.00 75.69 97 THR A C 1
ATOM 771 O O . THR A 1 97 ? -19.236 2.213 -24.122 1.00 75.69 97 THR A O 1
ATOM 774 N N . ASN A 1 98 ? -19.566 2.482 -21.924 1.00 73.50 98 ASN A N 1
ATOM 775 C CA . ASN A 1 98 ? -18.202 2.896 -21.608 1.00 73.50 98 ASN A CA 1
ATOM 776 C C . ASN A 1 98 ? -17.295 1.666 -21.506 1.00 73.50 98 ASN A C 1
ATOM 778 O O . ASN A 1 98 ? -16.828 1.300 -20.430 1.00 73.50 98 ASN A O 1
ATOM 782 N N . ILE A 1 99 ? -17.054 1.013 -22.642 1.00 76.56 99 ILE A N 1
ATOM 783 C CA . ILE A 1 99 ? -16.107 -0.096 -22.729 1.00 76.56 99 ILE A CA 1
ATOM 784 C C . ILE A 1 99 ? -14.717 0.467 -22.404 1.00 76.56 99 ILE A C 1
ATOM 786 O O . ILE A 1 99 ? -14.298 1.434 -23.057 1.00 76.56 99 ILE A O 1
ATOM 790 N N . PRO A 1 100 ? -13.990 -0.101 -21.421 1.00 75.88 100 PRO A N 1
ATOM 791 C CA . PRO A 1 100 ? -12.627 0.310 -21.139 1.00 75.88 100 PRO A CA 1
ATOM 792 C C . PRO A 1 100 ? -11.821 0.240 -22.430 1.00 75.88 100 PRO A C 1
ATOM 794 O O . PRO A 1 100 ? -11.692 -0.821 -23.044 1.00 75.88 100 PRO A O 1
ATOM 797 N N . LYS A 1 101 ? -11.303 1.386 -22.876 1.00 79.31 101 LYS A N 1
ATOM 798 C CA . LYS A 1 101 ? -10.385 1.397 -24.011 1.00 79.31 101 LYS A CA 1
ATOM 799 C C . LYS A 1 101 ? -9.174 0.572 -23.589 1.00 79.31 101 LYS A C 1
ATOM 801 O O . LYS A 1 101 ? -8.595 0.836 -22.536 1.00 79.31 101 LYS A O 1
ATOM 806 N N . GLY A 1 102 ? -8.839 -0.446 -24.378 1.00 78.81 102 GLY A N 1
ATOM 807 C CA . GLY A 1 102 ? -7.666 -1.273 -24.121 1.00 78.81 102 GLY A CA 1
ATOM 808 C C . GLY A 1 102 ? -6.417 -0.408 -23.955 1.00 78.81 102 GLY A C 1
ATOM 809 O O . GLY A 1 102 ? -6.315 0.682 -24.526 1.00 78.81 102 GLY A O 1
ATOM 810 N N . CYS A 1 103 ? -5.467 -0.883 -23.155 1.00 81.69 103 CYS 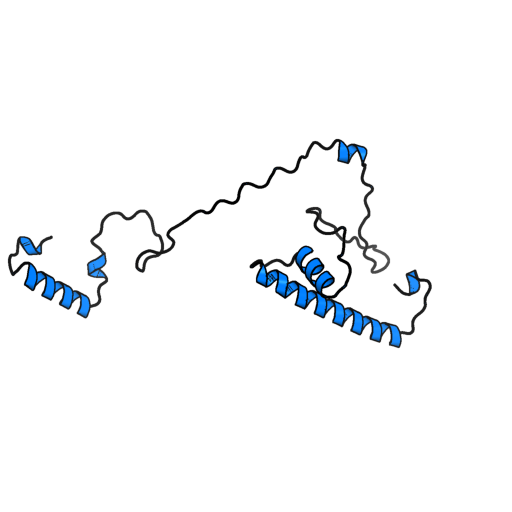A N 1
ATOM 811 C CA . CYS A 1 103 ? -4.171 -0.227 -23.073 1.00 81.69 103 CYS A CA 1
ATOM 812 C C . CYS A 1 103 ? -3.424 -0.433 -24.398 1.00 81.69 103 CYS A C 1
ATOM 814 O O . CYS A 1 103 ? -3.551 -1.489 -25.021 1.00 81.69 103 CYS A O 1
ATOM 816 N N . ALA A 1 104 ? -2.649 0.561 -24.831 1.00 81.44 104 ALA A N 1
ATOM 817 C CA . ALA A 1 104 ? -1.773 0.385 -25.983 1.00 81.44 104 ALA A CA 1
ATOM 818 C C . ALA A 1 104 ? -0.760 -0.740 -25.713 1.00 81.44 104 ALA A C 1
ATOM 820 O O . ALA A 1 104 ? -0.356 -0.964 -24.568 1.00 81.44 104 ALA A O 1
ATOM 821 N N . GLU A 1 105 ? -0.327 -1.429 -26.768 1.00 89.69 105 GLU A N 1
ATOM 822 C CA . GLU A 1 105 ? 0.712 -2.446 -26.640 1.00 89.69 105 GLU A CA 1
ATOM 823 C C . GLU A 1 105 ? 2.014 -1.838 -26.107 1.00 89.69 105 GLU A C 1
ATOM 825 O O . GLU A 1 105 ? 2.381 -0.696 -26.405 1.00 89.69 105 GLU A O 1
ATOM 830 N N . THR A 1 106 ? 2.724 -2.616 -25.291 1.00 90.00 106 THR A N 1
ATOM 831 C CA . THR A 1 106 ? 4.009 -2.179 -24.744 1.00 90.00 106 THR A CA 1
ATOM 832 C C . THR A 1 106 ? 5.035 -2.119 -25.872 1.00 90.00 106 THR A C 1
ATOM 834 O O . THR A 1 106 ? 5.395 -3.147 -26.436 1.00 90.00 106 THR A O 1
ATOM 837 N N . ALA A 1 107 ? 5.537 -0.921 -26.179 1.00 90.50 107 ALA A N 1
ATOM 838 C CA . ALA A 1 107 ? 6.573 -0.709 -27.186 1.00 90.50 107 ALA A CA 1
ATOM 839 C C . ALA A 1 107 ? 7.858 -0.162 -26.551 1.00 90.50 107 ALA A C 1
ATOM 841 O O . ALA A 1 107 ? 7.820 0.736 -25.708 1.00 90.50 107 ALA A O 1
ATOM 842 N N . VAL A 1 108 ? 9.009 -0.671 -26.992 1.00 90.06 108 VAL A N 1
ATOM 843 C CA . VAL A 1 108 ? 10.327 -0.173 -26.578 1.00 90.06 108 VAL A CA 1
ATOM 844 C C . VAL A 1 108 ? 10.800 0.864 -27.591 1.00 90.06 108 VAL A C 1
ATOM 846 O O . VAL A 1 108 ? 10.894 0.575 -28.781 1.00 90.06 108 VAL A O 1
ATOM 849 N N . ARG A 1 109 ? 11.116 2.077 -27.126 1.00 87.06 109 ARG A N 1
ATOM 850 C CA . ARG A 1 109 ? 11.763 3.113 -27.944 1.00 87.06 109 ARG A CA 1
ATOM 851 C C . ARG A 1 109 ? 13.198 3.296 -27.479 1.00 87.06 109 ARG A C 1
ATOM 853 O O . ARG A 1 109 ? 13.443 3.466 -26.288 1.00 87.06 109 ARG A O 1
ATOM 860 N N . VAL A 1 110 ? 14.130 3.272 -28.424 1.00 85.31 110 VAL A N 1
ATOM 861 C CA . VAL A 1 110 ? 15.555 3.495 -28.165 1.00 85.31 110 VAL A CA 1
ATOM 862 C C . VAL A 1 110 ? 15.895 4.933 -28.531 1.00 85.31 110 VAL A C 1
ATOM 864 O O . VAL A 1 110 ? 15.526 5.408 -29.601 1.00 85.31 110 VAL A O 1
ATOM 867 N N . HIS A 1 111 ? 16.600 5.620 -27.638 1.00 78.44 111 HIS A N 1
ATOM 868 C CA . HIS A 1 111 ? 17.139 6.952 -27.876 1.00 78.44 111 HIS A CA 1
ATOM 869 C C . HIS A 1 111 ? 18.598 6.975 -27.422 1.00 78.44 111 HIS A C 1
ATOM 871 O O . HIS A 1 111 ? 18.916 6.498 -26.331 1.00 78.44 111 HIS A O 1
ATOM 877 N N . VAL A 1 112 ? 19.483 7.539 -28.242 1.00 79.25 112 VAL A N 1
ATOM 878 C CA . VAL A 1 112 ? 20.889 7.740 -27.877 1.00 79.25 112 VAL A CA 1
ATOM 879 C C . VAL A 1 112 ? 20.963 8.958 -26.963 1.00 79.25 112 VAL A C 1
ATOM 881 O O . VAL A 1 112 ? 20.820 10.091 -27.403 1.00 79.25 112 VAL A O 1
ATOM 884 N N . SER A 1 113 ? 21.112 8.737 -25.660 1.00 70.25 113 SER A N 1
ATOM 885 C CA . SER A 1 113 ? 21.213 9.820 -24.672 1.00 70.25 113 SER A CA 1
ATOM 886 C C . SER A 1 113 ? 22.611 10.439 -24.601 1.00 70.25 113 SER A C 1
ATOM 888 O O . SER A 1 113 ? 22.741 11.607 -24.233 1.00 70.25 113 SER A O 1
ATOM 890 N N . TYR A 1 114 ? 23.646 9.678 -24.957 1.00 64.12 114 TYR A N 1
ATOM 891 C CA . TYR A 1 114 ? 25.034 10.102 -24.848 1.00 64.12 114 TYR A CA 1
ATOM 892 C C . TYR A 1 114 ? 25.883 9.447 -25.931 1.00 64.12 114 TYR A C 1
ATOM 894 O O . TYR A 1 114 ? 25.804 8.233 -26.130 1.00 64.12 114 TYR A O 1
ATOM 902 N N . LEU A 1 115 ? 26.711 10.246 -26.595 1.00 69.12 115 LEU A N 1
ATOM 903 C CA . LEU A 1 115 ? 27.731 9.753 -27.506 1.00 69.12 115 LEU A CA 1
ATOM 904 C C . LEU A 1 115 ? 28.999 10.574 -27.258 1.00 69.12 115 LEU A C 1
ATOM 906 O O . LEU A 1 115 ? 28.985 11.794 -27.383 1.00 69.12 115 LEU A O 1
ATOM 910 N N . ASP A 1 116 ? 30.059 9.890 -26.829 1.00 66.25 116 ASP A N 1
ATOM 911 C CA . ASP A 1 116 ? 31.414 10.436 -26.677 1.00 66.25 116 ASP A CA 1
ATOM 912 C C . ASP A 1 116 ? 31.517 11.778 -25.922 1.00 66.25 116 ASP A C 1
ATOM 914 O O . ASP A 1 116 ? 31.851 12.825 -26.474 1.00 66.25 116 ASP A O 1
ATOM 918 N N . GLY A 1 117 ? 31.179 11.791 -24.632 1.00 58.16 117 GLY A N 1
ATOM 919 C CA . GLY A 1 117 ? 31.406 12.988 -23.810 1.00 58.16 117 GLY A CA 1
ATOM 920 C C . GLY A 1 117 ? 30.314 14.061 -23.910 1.00 58.16 117 GLY A C 1
ATOM 921 O O . GLY A 1 117 ? 30.229 14.934 -23.046 1.00 58.16 117 GLY A O 1
ATOM 922 N N . LYS A 1 118 ? 29.475 14.014 -24.951 1.00 57.03 118 LYS A N 1
ATOM 923 C CA . LYS A 1 118 ? 28.467 15.037 -25.240 1.00 57.03 118 LYS A CA 1
ATOM 924 C C . LYS A 1 118 ? 27.072 14.415 -25.193 1.00 57.03 118 LYS A C 1
ATOM 926 O O . LYS A 1 118 ? 26.746 13.485 -25.931 1.00 57.03 118 LYS A O 1
ATOM 931 N N . GLY A 1 119 ? 26.243 14.914 -24.274 1.00 51.06 119 GLY A N 1
ATOM 932 C CA . GLY A 1 119 ? 24.810 14.616 -24.267 1.00 51.06 119 GLY A CA 1
ATOM 933 C C . GLY A 1 119 ? 24.175 15.055 -25.586 1.00 51.06 119 GLY A C 1
ATOM 934 O O . GLY A 1 119 ? 24.667 15.985 -26.220 1.00 51.06 119 GLY A O 1
ATOM 935 N N . ASN A 1 120 ? 23.118 14.359 -26.004 1.00 49.72 120 ASN A N 1
ATOM 936 C CA . ASN A 1 120 ? 22.466 14.551 -27.299 1.00 49.72 120 ASN A CA 1
ATOM 937 C C . ASN A 1 120 ? 22.052 16.027 -27.521 1.00 49.72 120 ASN A C 1
ATOM 939 O O . ASN A 1 120 ? 21.044 16.481 -26.983 1.00 49.72 120 ASN A O 1
ATOM 943 N N . LEU A 1 121 ? 22.851 16.772 -28.289 1.00 56.53 121 LEU A N 1
ATOM 944 C CA . LEU A 1 121 ? 22.563 18.117 -28.782 1.00 56.53 121 LEU A CA 1
ATOM 945 C C . LEU A 1 121 ? 22.546 18.023 -30.312 1.00 56.53 121 LEU A C 1
ATOM 947 O O . LEU A 1 121 ? 23.582 18.196 -30.944 1.00 56.53 121 LEU A O 1
ATOM 951 N N . GLU A 1 122 ? 21.363 17.740 -30.867 1.00 54.38 122 GLU A N 1
ATOM 952 C CA . GLU A 1 122 ? 21.012 17.869 -32.294 1.00 54.38 122 GLU A CA 1
ATOM 953 C C . GLU A 1 122 ? 21.776 16.969 -33.311 1.00 54.38 122 GLU A C 1
ATOM 955 O O . GLU A 1 122 ? 22.806 16.368 -32.992 1.00 54.38 122 GLU A O 1
ATOM 960 N N . PRO A 1 123 ? 21.258 16.801 -34.553 1.00 51.12 123 PRO A N 1
ATOM 961 C CA . PRO A 1 123 ? 21.891 15.968 -35.574 1.00 51.12 123 PRO A CA 1
ATOM 962 C C . PRO A 1 123 ? 23.267 16.533 -35.936 1.00 51.12 123 PRO A C 1
ATOM 964 O O . PRO A 1 123 ? 23.393 17.695 -36.320 1.00 51.12 123 PRO A O 1
ATOM 967 N N . GLN A 1 124 ? 24.302 15.703 -35.814 1.00 47.19 124 GLN A N 1
ATOM 968 C CA . GLN A 1 124 ? 25.693 16.084 -36.046 1.00 47.19 124 GLN A CA 1
ATOM 969 C C . GLN A 1 124 ? 25.916 16.606 -37.475 1.00 47.19 124 GLN A C 1
ATOM 971 O O . GLN A 1 124 ? 26.040 15.838 -38.428 1.00 47.19 124 GLN A O 1
ATOM 976 N N . GLY A 1 125 ? 26.028 17.927 -37.607 1.00 44.22 125 GLY A N 1
ATOM 977 C CA . GLY A 1 125 ? 26.734 18.571 -38.707 1.00 44.22 125 GLY A CA 1
ATOM 978 C C . GLY A 1 125 ? 28.243 18.533 -38.444 1.00 44.22 125 GLY A C 1
ATOM 979 O O . GLY A 1 125 ? 28.696 19.015 -37.412 1.00 44.22 125 GLY A O 1
ATOM 980 N N . THR A 1 126 ? 28.978 17.921 -39.376 1.00 41.62 126 THR A N 1
ATOM 981 C CA . THR A 1 126 ? 30.427 18.014 -39.674 1.00 41.62 126 THR A CA 1
ATOM 982 C C . THR A 1 126 ? 31.408 18.390 -38.548 1.00 41.62 126 THR A C 1
ATOM 984 O O . THR A 1 126 ? 31.479 19.532 -38.098 1.00 41.62 126 THR A O 1
ATOM 987 N N . VAL A 1 127 ? 32.291 17.441 -38.208 1.00 49.66 127 VAL A N 1
ATOM 988 C CA . VAL A 1 127 ? 33.586 17.682 -37.535 1.00 49.66 127 VAL A CA 1
ATOM 989 C C . VAL A 1 127 ? 34.415 18.707 -38.319 1.00 49.66 127 VAL A C 1
ATOM 991 O O . VAL A 1 127 ? 34.545 18.568 -39.535 1.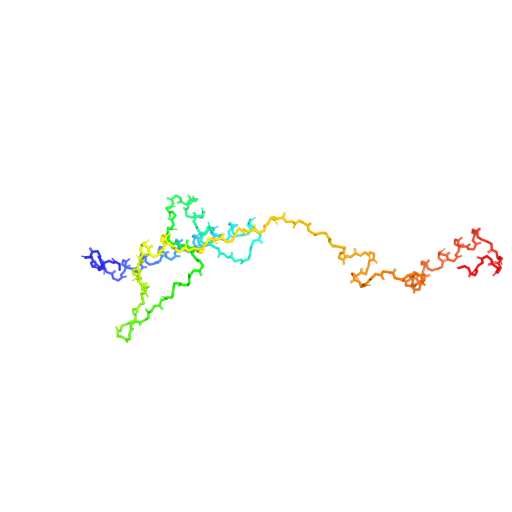00 49.66 127 VAL A O 1
ATOM 994 N N . PRO A 1 128 ? 34.953 19.743 -37.638 1.00 50.31 128 PRO A N 1
ATOM 995 C CA . PRO A 1 128 ? 36.344 19.658 -37.177 1.00 50.31 128 PRO A CA 1
ATOM 996 C C . PRO A 1 128 ? 36.614 20.360 -35.822 1.00 50.31 128 PRO A C 1
ATOM 998 O O . PRO A 1 128 ? 37.628 21.024 -35.648 1.00 50.31 128 PRO A O 1
ATOM 1001 N N . SER A 1 129 ? 35.733 20.222 -34.821 1.00 54.31 129 SER A N 1
ATOM 1002 C CA . SER A 1 129 ? 35.965 20.802 -33.475 1.00 54.31 129 SER A CA 1
ATOM 1003 C C . SER A 1 129 ? 36.684 19.863 -32.487 1.00 54.31 129 SER A C 1
ATOM 1005 O O . SER A 1 129 ? 37.057 20.302 -31.400 1.00 54.31 129 SER A O 1
ATOM 1007 N N . ALA A 1 130 ? 36.851 18.576 -32.810 1.00 56.72 130 ALA A N 1
ATOM 1008 C CA . ALA A 1 130 ? 37.296 17.562 -31.844 1.00 56.72 130 ALA A CA 1
ATOM 1009 C C . ALA A 1 130 ? 38.791 17.658 -31.479 1.00 56.72 130 ALA A C 1
ATOM 1011 O O . ALA A 1 130 ? 39.171 17.368 -30.346 1.00 56.72 130 ALA A O 1
ATOM 1012 N N . VAL A 1 131 ? 39.638 18.116 -32.408 1.00 58.12 131 VAL A N 1
ATOM 1013 C CA . VAL A 1 131 ? 41.089 18.249 -32.173 1.00 58.12 131 VAL A CA 1
ATOM 1014 C C . VAL A 1 131 ? 41.393 19.422 -31.231 1.00 58.12 131 VAL A C 1
ATOM 1016 O O . VAL A 1 131 ? 42.334 19.362 -30.447 1.00 58.12 131 VAL A O 1
ATOM 1019 N N . SER A 1 132 ? 40.553 20.462 -31.238 1.00 59.44 132 SER A N 1
ATOM 1020 C CA . SER A 1 132 ? 40.705 21.647 -30.380 1.00 59.44 1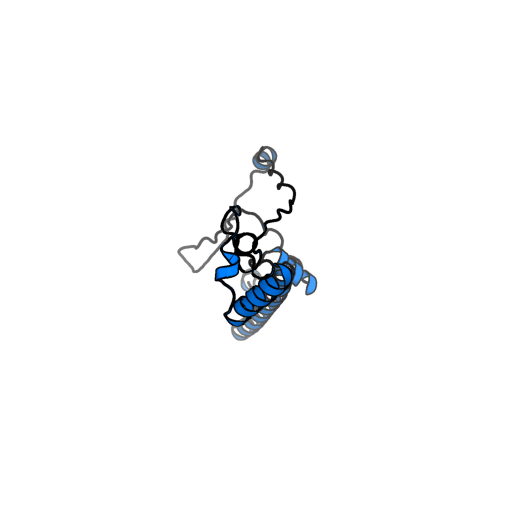32 SER A CA 1
ATOM 1021 C C . SER A 1 132 ? 40.407 21.386 -28.899 1.00 59.44 132 SER A C 1
ATOM 1023 O O . SER A 1 132 ? 40.765 22.207 -28.062 1.00 59.44 132 SER A O 1
ATOM 1025 N N . SER A 1 133 ? 39.748 20.269 -28.567 1.00 66.88 133 SER A N 1
ATOM 1026 C CA . SER A 1 133 ? 39.448 19.866 -27.183 1.00 66.88 133 SER A CA 1
ATOM 1027 C C . SER A 1 133 ? 40.461 18.887 -26.582 1.00 66.88 133 SER A C 1
ATOM 1029 O O . SER A 1 133 ? 40.272 18.438 -25.453 1.00 66.88 133 SER A O 1
ATOM 1031 N N . LEU A 1 134 ? 41.511 18.521 -27.323 1.00 74.62 134 LEU A N 1
ATOM 1032 C CA . LEU A 1 134 ? 42.560 17.636 -26.818 1.00 74.62 134 LEU A CA 1
ATOM 1033 C C . LEU A 1 134 ? 43.436 18.363 -25.789 1.00 74.62 134 LEU A C 1
ATOM 1035 O O . LEU A 1 134 ? 43.687 19.562 -25.901 1.00 74.62 134 LEU A O 1
ATOM 1039 N N . SER A 1 135 ? 43.932 17.623 -24.796 1.00 83.88 135 SER A N 1
ATOM 1040 C CA . SER A 1 135 ? 44.962 18.137 -23.890 1.00 83.88 135 SER A CA 1
ATOM 1041 C C . SER A 1 135 ? 46.270 18.406 -24.642 1.00 83.88 135 SER A C 1
ATOM 1043 O O . SER A 1 135 ? 46.506 17.860 -25.722 1.00 83.88 135 SER A O 1
ATOM 1045 N N . GLU A 1 136 ? 47.145 19.228 -24.060 1.00 83.94 136 GLU A N 1
ATOM 1046 C CA . GLU A 1 136 ? 48.407 19.634 -24.693 1.00 83.94 136 GLU A CA 1
ATOM 1047 C C . GLU A 1 136 ? 49.291 18.431 -25.078 1.00 83.94 136 GLU A C 1
ATOM 1049 O O . GLU A 1 136 ? 49.866 18.405 -26.166 1.00 83.94 136 GLU A O 1
ATOM 1054 N N . ASP A 1 137 ? 49.339 17.398 -24.233 1.00 88.88 137 ASP A N 1
ATOM 1055 C CA . ASP A 1 137 ? 50.111 16.179 -24.495 1.00 88.88 137 ASP A CA 1
ATOM 1056 C C . ASP A 1 137 ? 49.519 15.346 -25.639 1.00 88.88 137 ASP A C 1
ATOM 1058 O O . ASP A 1 137 ? 50.253 14.849 -26.497 1.00 88.88 137 ASP A O 1
ATOM 1062 N N . LEU A 1 138 ? 48.187 15.231 -25.699 1.00 85.38 138 LEU A N 1
ATOM 1063 C CA . LEU A 1 138 ? 47.494 14.525 -26.780 1.00 85.38 138 LEU A CA 1
ATOM 1064 C C . LEU A 1 138 ? 47.625 15.272 -28.109 1.00 85.38 138 LEU A C 1
ATOM 1066 O O . LEU A 1 138 ? 47.781 14.639 -29.153 1.00 85.38 138 LEU A O 1
ATOM 1070 N N . LEU A 1 139 ? 47.619 16.606 -28.075 1.00 83.94 139 LEU A N 1
ATOM 1071 C CA . LEU A 1 139 ? 47.833 17.436 -29.255 1.00 83.94 139 LEU A CA 1
ATOM 1072 C C . LEU A 1 139 ? 49.265 17.291 -29.786 1.00 83.94 139 LEU A C 1
ATOM 1074 O O . LEU A 1 139 ? 49.453 17.105 -30.989 1.00 83.94 139 LEU A O 1
ATOM 1078 N N . LYS A 1 140 ? 50.271 17.311 -28.901 1.00 85.44 140 LYS A N 1
ATOM 1079 C CA . LYS A 1 140 ? 51.673 17.053 -29.271 1.00 85.44 140 LYS A CA 1
ATOM 1080 C C . LYS A 1 140 ? 51.831 15.662 -29.877 1.00 85.44 140 LYS A C 1
ATOM 1082 O O . LYS A 1 140 ? 52.424 15.529 -30.944 1.00 85.44 140 LYS A O 1
ATOM 1087 N N . TYR A 1 141 ? 51.260 14.633 -29.246 1.00 86.50 141 TYR A N 1
ATOM 1088 C CA . TYR A 1 141 ? 51.278 13.270 -29.779 1.00 86.50 141 TYR A CA 1
ATOM 1089 C C . TYR A 1 141 ? 50.633 13.190 -31.170 1.00 86.50 141 TYR A C 1
ATOM 1091 O O . TYR A 1 141 ? 51.246 12.660 -32.096 1.00 86.50 141 TYR A O 1
ATOM 1099 N N . TYR A 1 142 ? 49.448 13.784 -31.349 1.00 84.50 142 TYR A N 1
ATOM 1100 C CA . TYR A 1 142 ? 48.763 13.850 -32.641 1.00 84.50 142 TYR A CA 1
ATOM 1101 C C . TYR A 1 142 ? 49.633 14.509 -33.720 1.00 84.50 142 TYR A C 1
ATOM 1103 O O . TYR A 1 142 ? 49.785 13.959 -34.810 1.00 84.50 142 TYR A O 1
ATOM 1111 N N . GLN A 1 143 ? 50.257 15.651 -33.416 1.00 82.88 143 GLN A N 1
ATOM 1112 C CA . GLN A 1 143 ? 51.144 16.353 -34.349 1.00 82.88 143 GLN A CA 1
ATOM 1113 C C . GLN A 1 143 ? 52.383 15.525 -34.704 1.00 82.88 143 GLN A C 1
ATOM 1115 O O . GLN A 1 143 ? 52.758 15.460 -35.874 1.00 82.88 143 GLN A O 1
ATOM 1120 N N . HIS A 1 144 ? 53.001 14.862 -33.722 1.00 85.56 144 HIS A N 1
ATOM 1121 C CA . HIS A 1 144 ? 54.159 14.000 -33.954 1.00 85.56 144 HIS A CA 1
ATOM 1122 C C . HIS A 1 144 ? 53.818 12.810 -34.851 1.00 85.56 144 HIS A C 1
ATOM 1124 O O . HIS A 1 144 ? 54.552 12.541 -35.801 1.00 85.56 144 HIS A O 1
ATOM 1130 N N . VAL A 1 145 ? 52.697 12.131 -34.589 1.00 85.38 145 VAL A N 1
ATOM 1131 C CA . VAL A 1 145 ? 52.228 11.014 -35.421 1.00 85.38 145 VAL A CA 1
ATOM 1132 C C . VAL A 1 145 ? 51.887 11.500 -36.828 1.00 85.38 145 VAL A C 1
ATOM 1134 O O . VAL A 1 145 ? 52.344 10.909 -37.801 1.00 85.38 145 VAL A O 1
ATOM 1137 N N . THR A 1 146 ? 51.157 12.610 -36.954 1.00 83.69 146 THR A N 1
ATOM 1138 C CA . THR A 1 146 ? 50.771 13.176 -38.257 1.00 83.69 146 THR A CA 1
ATOM 1139 C C . THR A 1 146 ? 51.999 13.526 -39.095 1.00 83.69 146 THR A C 1
ATOM 1141 O O . THR A 1 146 ? 52.088 13.127 -40.252 1.00 83.69 146 THR A O 1
ATOM 1144 N N . ARG A 1 147 ? 52.996 14.188 -38.496 1.00 82.88 147 ARG A N 1
ATOM 1145 C CA . ARG A 1 147 ? 54.255 14.550 -39.160 1.00 82.88 147 ARG A CA 1
ATOM 1146 C C . ARG A 1 147 ? 55.093 13.327 -39.539 1.00 82.88 147 ARG A C 1
ATOM 1148 O O . ARG A 1 147 ? 55.711 13.315 -40.597 1.00 82.88 147 ARG A O 1
ATOM 1155 N N . ALA A 1 148 ? 55.104 12.290 -38.703 1.00 84.56 148 ALA A N 1
ATOM 1156 C CA . ALA A 1 148 ? 55.803 11.043 -39.009 1.00 84.56 148 ALA A CA 1
ATOM 1157 C C . ALA A 1 148 ? 55.160 10.278 -40.179 1.00 84.56 148 ALA A C 1
ATOM 1159 O O . ALA A 1 148 ? 55.866 9.603 -40.923 1.00 84.56 148 ALA A O 1
ATOM 1160 N N . VAL A 1 149 ? 53.836 10.383 -40.343 1.00 83.06 149 VAL A N 1
ATOM 1161 C CA . VAL A 1 149 ? 53.082 9.688 -41.398 1.00 83.06 149 VAL A CA 1
ATOM 1162 C C . VAL A 1 149 ? 53.049 10.482 -42.709 1.00 83.06 149 VAL A C 1
ATOM 1164 O O . VAL A 1 149 ? 53.216 9.892 -43.771 1.00 83.06 149 VAL A O 1
ATOM 1167 N N . LEU A 1 150 ? 52.833 11.800 -42.653 1.00 81.00 150 LEU A N 1
ATOM 1168 C CA . LEU A 1 150 ? 52.644 12.659 -43.834 1.00 81.00 150 LEU A CA 1
ATOM 1169 C C . LEU A 1 150 ? 53.917 13.398 -44.277 1.00 81.00 150 LEU A C 1
ATOM 1171 O O . LEU A 1 150 ? 53.964 13.924 -45.388 1.00 81.00 150 LEU A O 1
ATOM 1175 N N . GLY A 1 151 ? 54.952 13.432 -43.435 1.00 76.56 151 GLY A N 1
ATOM 1176 C CA . GLY A 1 151 ? 56.169 14.203 -43.682 1.00 76.56 151 GLY A CA 1
ATOM 1177 C C . GLY A 1 151 ? 55.977 15.715 -43.510 1.00 76.56 151 GLY A C 1
ATOM 1178 O O . GLY A 1 151 ? 55.000 16.178 -42.926 1.00 76.56 151 GLY A O 1
ATOM 1179 N N . ASP A 1 152 ? 56.936 16.495 -44.020 1.00 74.56 152 ASP A N 1
ATOM 1180 C CA . ASP A 1 152 ? 56.975 17.966 -43.899 1.00 74.56 152 ASP A CA 1
ATOM 1181 C C . ASP A 1 152 ? 56.311 18.698 -45.081 1.00 74.56 152 ASP A C 1
ATOM 1183 O O . ASP A 1 152 ? 56.504 19.902 -45.261 1.00 74.56 152 ASP A O 1
ATOM 1187 N N . ASP A 1 153 ? 55.536 17.986 -45.904 1.00 75.19 153 ASP A N 1
ATOM 1188 C CA . ASP A 1 153 ? 54.903 18.571 -47.082 1.00 75.19 153 ASP A CA 1
ATOM 1189 C C . ASP A 1 153 ? 53.732 19.500 -46.678 1.00 75.19 153 ASP A C 1
ATOM 1191 O O . ASP A 1 153 ? 52.719 19.047 -46.127 1.00 75.19 153 ASP A O 1
ATOM 1195 N N . PRO A 1 154 ? 53.824 20.812 -46.968 1.00 65.94 154 PRO A N 1
ATOM 1196 C CA . PRO A 1 154 ? 52.824 21.792 -46.558 1.00 65.94 154 PRO A CA 1
ATOM 1197 C C . PRO A 1 154 ? 51.486 21.667 -47.306 1.00 65.94 154 PRO A C 1
ATOM 1199 O O . PRO A 1 154 ? 50.523 22.329 -46.915 1.00 65.94 154 PRO A O 1
ATOM 1202 N N . GLN A 1 155 ? 51.403 20.879 -48.384 1.00 67.50 155 GLN A N 1
ATOM 1203 C CA . GLN A 1 155 ? 50.146 20.572 -49.076 1.00 67.50 155 GLN A CA 1
ATOM 1204 C C . GLN A 1 155 ? 49.402 19.411 -48.405 1.00 67.50 155 GLN A C 1
ATOM 1206 O O . GLN A 1 155 ? 48.180 19.474 -48.288 1.00 67.50 155 GLN A O 1
ATOM 1211 N N . LEU A 1 156 ? 50.124 18.401 -47.908 1.00 60.75 156 LEU A N 1
ATOM 1212 C CA . LEU A 1 156 ? 49.554 17.248 -47.192 1.00 60.75 156 LEU A CA 1
ATOM 1213 C C . LEU A 1 156 ? 49.125 17.591 -45.754 1.00 60.75 156 LEU A C 1
ATOM 1215 O O . LEU A 1 156 ? 48.183 17.000 -45.238 1.00 60.75 156 LEU A O 1
ATOM 1219 N N . MET A 1 157 ? 49.762 18.583 -45.127 1.00 60.53 157 MET A N 1
ATOM 1220 C CA . MET A 1 157 ? 49.482 19.028 -43.750 1.00 60.53 157 MET A CA 1
ATOM 1221 C C . MET A 1 157 ? 48.283 19.994 -43.607 1.00 60.53 157 MET A C 1
ATOM 1223 O O . MET A 1 157 ? 48.023 20.482 -42.509 1.00 60.53 157 MET A O 1
ATOM 1227 N N . LYS A 1 158 ? 47.575 20.319 -44.700 1.00 57.97 158 LYS A N 1
ATOM 1228 C CA . LYS A 1 158 ? 46.441 21.272 -44.728 1.00 57.97 158 LYS A CA 1
ATOM 1229 C C . LYS A 1 158 ? 45.048 20.625 -44.682 1.00 57.97 158 LYS A C 1
ATOM 1231 O O . LYS A 1 158 ? 44.066 21.350 -44.845 1.00 57.97 158 LYS A O 1
ATOM 1236 N N . VAL A 1 159 ? 44.965 19.303 -44.526 1.00 50.84 159 VAL A N 1
ATOM 1237 C CA . VAL A 1 159 ? 43.695 18.552 -44.482 1.00 50.84 159 VAL A CA 1
ATOM 1238 C C . VAL A 1 159 ? 43.031 18.671 -43.116 1.00 50.84 159 VAL A C 1
ATOM 1240 O O . VAL A 1 159 ? 43.746 18.514 -42.101 1.00 50.84 159 VAL A O 1
#

Organism: NCBI:txid269412

Radius of gyration: 34.0 Å; chains: 1; bounding box: 86×37×79 Å